Protein AF-A0A0A0BUQ1-F1 (afdb_monomer_lite)

Foldseek 3Di:
DPPPDDDPQQPPFAAPDDAPDKAFDPDWFWWWFFGHTPVRDTDTDIWTFGMDDVQWTWTWDDDPPDDTDIHIDGPVRIGTDDPDPDD

Secondary structure (DSSP, 8-state):
--------GGGSBPP----SS-EEEEEEEEEEEEEEBTTS-EEEEEEEEEEEETTEEEEEE--TTSPPEEEEEEGGGEEEPP-----

Structure (mmCIF, N/CA/C/O backbone):
data_AF-A0A0A0BUQ1-F1
#
_entry.id   AF-A0A0A0BUQ1-F1
#
loop_
_atom_site.group_PDB
_atom_site.id
_atom_site.type_symbol
_atom_site.label_atom_id
_atom_site.label_alt_id
_atom_site.label_comp_id
_atom_site.label_asym_id
_atom_site.label_entity_id
_atom_site.label_seq_id
_atom_site.pdbx_PDB_ins_code
_atom_site.Cartn_x
_atom_site.Cartn_y
_atom_site.Cartn_z
_atom_site.occupancy
_atom_site.B_iso_or_equiv
_atom_site.auth_seq_id
_atom_site.auth_comp_id
_atom_site.auth_asym_id
_atom_site.auth_atom_id
_atom_site.pdbx_PDB_model_num
ATOM 1 N N . MET A 1 1 ? 21.358 21.266 -19.301 1.00 44.12 1 MET A N 1
ATOM 2 C CA . MET A 1 1 ? 20.900 20.805 -17.976 1.00 44.12 1 MET A CA 1
ATOM 3 C C . MET A 1 1 ? 20.750 19.309 -18.082 1.00 44.12 1 MET A C 1
ATOM 5 O O . MET A 1 1 ? 19.839 18.854 -18.762 1.00 44.12 1 MET A O 1
ATOM 9 N N . ASP A 1 2 ? 21.714 18.578 -17.538 1.00 45.62 2 ASP A N 1
ATOM 10 C CA . ASP A 1 2 ? 21.673 17.123 -17.499 1.00 45.62 2 ASP A CA 1
ATOM 11 C C . ASP A 1 2 ? 20.541 16.729 -16.543 1.00 45.62 2 ASP A C 1
ATOM 13 O O . ASP A 1 2 ? 20.588 17.043 -15.350 1.00 45.62 2 ASP A O 1
ATOM 17 N N . ARG A 1 3 ? 19.447 16.179 -17.079 1.00 50.75 3 ARG A N 1
ATOM 18 C CA . ARG A 1 3 ? 18.421 15.562 -16.239 1.00 50.75 3 ARG A CA 1
ATOM 19 C C . ARG A 1 3 ? 19.072 14.269 -15.776 1.00 50.75 3 ARG A C 1
ATOM 21 O O . ARG A 1 3 ? 19.096 13.314 -16.545 1.00 50.75 3 ARG A O 1
ATOM 28 N N . GLY A 1 4 ? 19.658 14.288 -14.574 1.00 54.53 4 GLY A N 1
ATOM 29 C CA . GLY A 1 4 ? 20.208 13.094 -13.929 1.00 54.53 4 GLY A CA 1
ATOM 30 C C . GLY A 1 4 ? 19.247 11.906 -14.066 1.00 54.53 4 GLY A C 1
ATOM 31 O O . GLY A 1 4 ? 18.058 12.128 -14.316 1.00 54.53 4 GLY A O 1
ATOM 32 N N . PRO A 1 5 ? 19.746 10.663 -13.953 1.00 59.62 5 PRO A N 1
ATOM 33 C CA . PRO A 1 5 ? 19.021 9.466 -14.368 1.00 59.62 5 PRO A CA 1
ATOM 34 C C . PRO A 1 5 ? 17.568 9.529 -13.898 1.00 59.62 5 PRO A C 1
ATOM 36 O O . PRO A 1 5 ? 17.296 9.656 -12.703 1.00 59.62 5 PRO A O 1
ATOM 39 N N . HIS A 1 6 ? 16.639 9.531 -14.860 1.00 58.00 6 HIS A N 1
ATOM 40 C CA . HIS A 1 6 ? 15.217 9.507 -14.551 1.00 58.00 6 HIS A CA 1
ATOM 41 C C . HIS A 1 6 ? 14.961 8.304 -13.632 1.00 58.00 6 HIS A C 1
ATOM 43 O O . HIS A 1 6 ? 15.450 7.218 -13.952 1.00 58.00 6 HIS A O 1
ATOM 49 N N . PRO A 1 7 ? 14.251 8.478 -12.501 1.00 61.62 7 PRO A N 1
ATOM 50 C CA . PRO A 1 7 ? 14.007 7.369 -11.594 1.00 61.62 7 PRO A CA 1
ATOM 51 C C . PRO A 1 7 ? 13.338 6.232 -12.359 1.00 61.62 7 PRO A C 1
ATOM 53 O O . PRO A 1 7 ? 12.396 6.466 -13.122 1.00 61.62 7 PRO A O 1
ATOM 56 N N . ASP A 1 8 ? 13.823 5.010 -12.167 1.00 70.69 8 ASP A N 1
ATOM 57 C CA . ASP A 1 8 ? 13.167 3.848 -12.740 1.00 70.69 8 ASP A CA 1
ATOM 58 C C . ASP A 1 8 ? 11.916 3.529 -11.911 1.00 70.69 8 ASP A C 1
ATOM 60 O O . ASP A 1 8 ? 11.930 2.772 -10.939 1.00 70.69 8 ASP A O 1
ATOM 64 N N . PHE A 1 9 ? 10.803 4.152 -12.293 1.00 73.69 9 PHE A N 1
ATOM 65 C CA . PHE A 1 9 ? 9.509 3.959 -11.643 1.00 73.69 9 PHE A CA 1
ATOM 66 C C . PHE A 1 9 ? 8.897 2.579 -11.937 1.00 73.69 9 PHE A C 1
ATOM 68 O O . PHE A 1 9 ? 7.840 2.245 -11.401 1.00 73.69 9 PHE A O 1
ATOM 75 N N . THR A 1 10 ? 9.535 1.751 -12.773 1.00 81.44 10 THR A N 1
ATOM 76 C CA . THR A 1 10 ? 9.006 0.459 -13.238 1.00 81.44 10 THR A CA 1
ATOM 77 C C . THR A 1 10 ? 8.686 -0.490 -12.083 1.00 81.44 10 THR A C 1
ATOM 79 O O . THR A 1 10 ? 7.777 -1.307 -12.216 1.00 81.44 10 THR A O 1
ATOM 82 N N . ALA A 1 11 ? 9.368 -0.370 -10.939 1.00 81.44 11 ALA A N 1
ATOM 83 C CA . ALA A 1 11 ? 9.159 -1.212 -9.756 1.00 81.44 11 ALA A CA 1
ATOM 84 C C . ALA A 1 11 ? 8.112 -0.676 -8.753 1.00 81.44 11 ALA A C 1
ATOM 86 O O . ALA A 1 11 ? 7.762 -1.364 -7.790 1.00 81.44 11 ALA A O 1
ATOM 87 N N . TRP A 1 12 ? 7.618 0.549 -8.941 1.00 88.50 12 TRP A N 1
ATOM 88 C CA . TRP A 1 12 ? 6.774 1.231 -7.958 1.00 88.50 12 TRP A CA 1
ATOM 89 C C . TRP A 1 12 ? 5.325 0.781 -8.101 1.00 88.50 12 TRP A C 1
ATOM 91 O O . TRP A 1 12 ? 4.785 0.803 -9.210 1.00 88.50 12 TRP A O 1
ATOM 101 N N . LEU A 1 13 ? 4.673 0.414 -6.993 1.00 91.38 13 LEU A N 1
ATOM 102 C CA . LEU A 1 13 ? 3.239 0.117 -6.986 1.00 91.38 13 LEU A CA 1
ATOM 103 C C . LEU A 1 13 ? 2.423 1.312 -7.496 1.00 91.38 13 LEU A C 1
ATOM 105 O O . LEU A 1 13 ? 2.591 2.438 -7.031 1.00 91.38 13 LEU A O 1
ATOM 109 N N . VAL A 1 14 ? 1.476 1.063 -8.400 1.00 93.50 14 VAL A N 1
ATOM 110 C CA . VAL A 1 14 ? 0.544 2.098 -8.857 1.00 93.50 14 VAL A CA 1
ATOM 111 C C . VAL A 1 14 ? -0.371 2.515 -7.706 1.00 93.50 14 VAL A C 1
ATOM 113 O O . VAL A 1 14 ? -1.081 1.690 -7.120 1.00 93.50 14 VAL A O 1
ATOM 116 N N . THR A 1 15 ? -0.399 3.815 -7.411 1.00 93.94 15 THR A N 1
ATOM 117 C CA . THR A 1 15 ? -1.396 4.382 -6.498 1.00 93.94 15 THR A CA 1
ATOM 118 C C . THR A 1 15 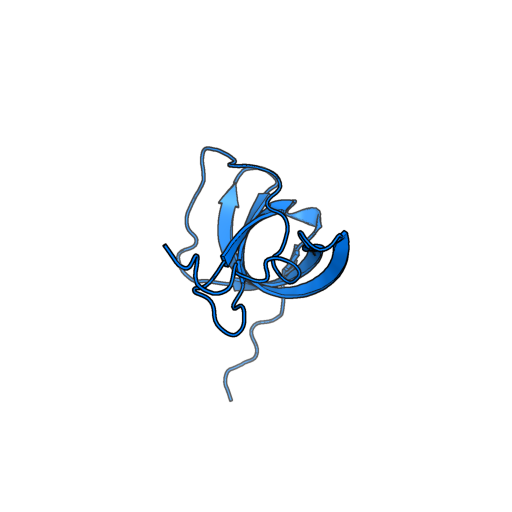? -2.752 4.483 -7.200 1.00 93.94 15 THR A C 1
ATOM 120 O O . THR A 1 15 ? -2.847 4.947 -8.334 1.00 93.94 15 THR A O 1
ATOM 123 N N . HIS A 1 16 ? -3.813 4.030 -6.535 1.00 90.38 16 HIS A N 1
ATOM 124 C CA . HIS A 1 16 ? -5.173 3.989 -7.085 1.00 90.38 16 HIS A CA 1
ATOM 125 C C . HIS A 1 16 ? -5.989 5.252 -6.757 1.00 90.38 16 HIS A C 1
ATOM 127 O O . HIS A 1 16 ? -7.144 5.356 -7.166 1.00 90.38 16 HIS A O 1
ATOM 133 N N . GLY A 1 17 ? -5.416 6.210 -6.019 1.00 86.88 17 GLY A N 1
ATOM 134 C CA . GLY A 1 17 ? -6.053 7.489 -5.701 1.00 86.88 17 GLY A CA 1
ATOM 135 C C . GLY A 1 17 ? -5.443 8.195 -4.486 1.00 86.88 17 GLY A C 1
ATOM 136 O O . GLY A 1 17 ? -4.379 7.813 -4.006 1.00 86.88 17 GLY A O 1
ATOM 137 N N . ASP A 1 18 ? -6.151 9.211 -3.983 1.00 88.69 18 ASP A N 1
ATOM 138 C CA . ASP A 1 18 ? -5.878 9.904 -2.711 1.00 88.69 18 ASP A CA 1
ATOM 139 C C . ASP A 1 18 ? -7.159 9.913 -1.847 1.00 88.69 18 ASP A C 1
ATOM 141 O O . ASP A 1 18 ? -7.912 10.892 -1.840 1.00 88.69 18 ASP A O 1
ATOM 145 N N . PRO A 1 19 ? -7.510 8.783 -1.205 1.00 91.25 19 PRO A N 1
ATOM 146 C CA . PRO A 1 19 ? -8.766 8.639 -0.486 1.00 91.25 19 PRO A CA 1
ATOM 147 C C . PRO A 1 19 ? -8.783 9.477 0.801 1.00 91.25 19 PRO A C 1
ATOM 149 O O . PRO A 1 19 ? -7.877 9.406 1.632 1.00 91.25 19 PRO A O 1
ATOM 152 N N . ARG A 1 20 ? -9.878 10.220 1.005 1.00 90.62 20 ARG A N 1
ATOM 153 C CA . ARG A 1 20 ? -10.119 11.052 2.195 1.00 90.62 20 ARG A CA 1
ATOM 154 C C . ARG A 1 20 ? -11.490 10.752 2.825 1.00 90.62 20 ARG A C 1
ATOM 156 O O . ARG A 1 20 ? -12.425 10.431 2.093 1.00 90.62 20 ARG A O 1
ATOM 163 N N . PRO A 1 21 ? -11.648 10.883 4.157 1.00 94.06 21 PRO A N 1
ATOM 164 C CA . PRO A 1 21 ? -10.588 11.109 5.138 1.00 94.06 21 PRO A CA 1
ATOM 165 C C . PRO A 1 21 ? -9.723 9.854 5.339 1.00 94.06 21 PRO A C 1
ATOM 167 O O . PRO A 1 21 ? -10.205 8.724 5.244 1.00 94.06 21 PRO A O 1
ATOM 170 N N . SER A 1 22 ? -8.446 10.065 5.649 1.00 96.38 22 SER A N 1
ATOM 171 C CA . SER A 1 22 ? -7.479 9.011 5.962 1.00 96.38 22 SER A CA 1
ATOM 172 C C . SER A 1 22 ? -7.060 9.067 7.428 1.00 96.38 22 SER A C 1
ATOM 174 O O . SER A 1 22 ? -6.976 10.143 8.018 1.00 96.38 22 SER A O 1
ATOM 176 N N . VAL A 1 23 ? -6.741 7.911 8.008 1.00 97.31 23 VAL A N 1
ATOM 177 C CA . VAL A 1 23 ? -6.261 7.786 9.390 1.00 97.31 23 VAL A CA 1
ATOM 178 C C . VAL A 1 23 ? -4.919 7.063 9.399 1.00 97.31 23 VAL A C 1
ATOM 180 O O . VAL A 1 23 ? -4.825 5.932 8.915 1.00 97.31 23 VAL A O 1
ATOM 183 N N . MET A 1 24 ? -3.898 7.699 9.978 1.00 98.00 24 MET A N 1
ATOM 184 C CA . MET A 1 24 ? -2.592 7.078 10.209 1.00 98.00 24 MET A CA 1
ATOM 185 C C . MET A 1 24 ? -2.715 5.934 11.213 1.00 98.00 24 MET A C 1
ATOM 187 O O . MET A 1 24 ? -3.422 6.037 12.219 1.00 98.00 24 MET A O 1
ATOM 191 N N . LEU A 1 25 ? -2.024 4.829 10.950 1.00 96.25 25 LEU A N 1
ATOM 192 C CA . LEU A 1 25 ? -1.934 3.745 11.915 1.00 96.25 25 LEU A CA 1
ATOM 193 C C . LEU A 1 25 ? -0.942 4.124 13.026 1.00 96.25 25 LEU A C 1
ATOM 195 O O . LEU A 1 25 ? 0.106 4.692 12.729 1.00 96.25 25 LEU A O 1
ATOM 199 N N . PRO A 1 26 ? -1.205 3.754 14.295 1.00 94.75 26 PRO A N 1
ATOM 200 C CA . PRO A 1 26 ? -0.274 4.027 15.394 1.00 94.75 26 PRO A CA 1
ATOM 201 C C . PRO A 1 26 ? 1.109 3.396 15.198 1.00 94.75 26 PRO A C 1
ATOM 203 O O . PRO A 1 26 ? 2.093 3.858 15.768 1.00 94.75 26 PRO A O 1
ATOM 206 N N . ARG A 1 27 ? 1.169 2.295 14.438 1.00 94.12 27 ARG A N 1
ATOM 207 C CA . ARG A 1 27 ? 2.391 1.601 14.027 1.00 94.12 27 ARG A CA 1
ATOM 208 C C . ARG A 1 27 ? 2.177 0.981 12.643 1.00 94.12 27 ARG A C 1
ATOM 210 O O . ARG A 1 27 ? 1.060 0.501 12.402 1.00 94.12 27 ARG A O 1
ATOM 217 N N . PRO A 1 28 ? 3.219 0.918 11.797 1.00 96.44 28 PRO A N 1
ATOM 218 C CA . PRO A 1 28 ? 3.173 0.168 10.549 1.00 96.44 28 PRO A CA 1
ATOM 219 C C . PRO A 1 28 ? 2.770 -1.298 10.758 1.00 96.44 28 PRO A C 1
ATOM 221 O O . PRO A 1 28 ? 3.030 -1.892 11.815 1.00 96.44 28 PRO A O 1
ATOM 224 N N . ARG A 1 29 ? 2.095 -1.878 9.764 1.00 95.50 29 ARG A N 1
ATOM 225 C CA . ARG A 1 29 ? 1.683 -3.287 9.758 1.00 95.50 29 ARG A CA 1
ATOM 226 C C . ARG A 1 29 ? 2.108 -3.947 8.455 1.00 95.50 29 ARG A C 1
ATOM 228 O O . ARG A 1 29 ? 1.663 -3.510 7.402 1.00 95.50 29 ARG A O 1
ATOM 235 N N . ARG A 1 30 ? 2.884 -5.026 8.534 1.00 96.38 30 ARG A N 1
ATOM 236 C CA . ARG A 1 30 ? 3.313 -5.773 7.348 1.00 96.38 30 ARG A CA 1
ATOM 237 C C . ARG A 1 30 ? 2.133 -6.412 6.618 1.00 96.38 30 ARG A C 1
ATOM 239 O O . ARG A 1 30 ? 1.220 -6.952 7.252 1.00 96.38 30 ARG A O 1
ATOM 246 N N . ALA A 1 31 ? 2.181 -6.380 5.296 1.00 96.94 31 ALA A N 1
ATOM 247 C CA . ALA A 1 31 ? 1.222 -7.033 4.419 1.00 96.94 31 ALA A CA 1
ATOM 248 C C . ALA A 1 31 ? 1.894 -7.476 3.115 1.00 96.94 31 ALA A C 1
ATOM 250 O O . ALA A 1 31 ? 2.852 -6.851 2.664 1.00 96.94 31 ALA A O 1
ATOM 251 N N . LEU A 1 32 ? 1.346 -8.515 2.487 1.00 96.50 32 LEU A N 1
ATOM 252 C CA . LEU A 1 32 ? 1.592 -8.810 1.078 1.00 96.50 32 LEU A CA 1
ATOM 253 C C . LEU A 1 32 ? 0.573 -8.049 0.239 1.00 96.50 32 LEU A C 1
ATOM 255 O O . LEU A 1 32 ? -0.632 -8.184 0.450 1.00 96.50 32 LEU A O 1
ATOM 259 N N . VAL A 1 33 ? 1.045 -7.266 -0.724 1.00 96.44 33 VAL A N 1
ATOM 260 C CA . VAL A 1 33 ? 0.187 -6.531 -1.655 1.00 96.44 33 VAL A CA 1
ATOM 261 C C . VAL A 1 33 ? 0.325 -7.099 -3.048 1.00 96.44 33 VAL A C 1
ATOM 263 O O . VAL A 1 33 ? 1.424 -7.152 -3.597 1.00 96.44 33 VAL A O 1
ATOM 266 N N . ARG A 1 34 ? -0.813 -7.472 -3.637 1.00 95.31 34 ARG A N 1
ATOM 267 C CA . ARG A 1 34 ? -0.917 -7.795 -5.062 1.00 95.31 34 ARG A CA 1
ATOM 268 C C . ARG A 1 34 ? -1.292 -6.534 -5.832 1.00 95.31 34 ARG A C 1
ATOM 270 O O . ARG A 1 34 ? -2.327 -5.925 -5.570 1.00 95.31 34 ARG A O 1
ATOM 277 N N . GLY A 1 35 ? -0.474 -6.126 -6.792 1.00 92.81 35 GLY A N 1
ATOM 278 C CA . GLY A 1 35 ? -0.705 -4.879 -7.515 1.00 92.81 35 GLY A CA 1
ATOM 279 C C . GLY A 1 35 ? -0.010 -4.832 -8.862 1.00 92.81 35 GLY A C 1
ATOM 280 O O . GLY A 1 35 ? 0.731 -5.739 -9.228 1.00 92.81 35 GLY A O 1
ATOM 281 N N . ARG A 1 36 ? -0.269 -3.760 -9.611 1.00 93.50 36 ARG A N 1
ATOM 282 C CA . ARG A 1 36 ? 0.513 -3.431 -10.802 1.00 93.50 36 ARG A CA 1
ATOM 283 C C . ARG A 1 36 ? 1.562 -2.394 -10.455 1.00 93.50 36 ARG A C 1
ATOM 285 O O . ARG A 1 36 ? 1.318 -1.548 -9.593 1.00 93.50 36 ARG A O 1
ATOM 292 N N . THR A 1 37 ? 2.687 -2.439 -11.148 1.00 92.38 37 THR A N 1
ATOM 293 C CA . THR A 1 37 ? 3.684 -1.376 -11.098 1.00 92.38 37 THR A CA 1
ATOM 294 C C . THR A 1 37 ? 3.487 -0.373 -12.232 1.00 92.38 37 THR A C 1
ATOM 296 O O . THR A 1 37 ? 2.788 -0.665 -13.208 1.00 92.38 37 THR A O 1
ATOM 299 N N . TYR A 1 38 ? 4.108 0.806 -12.144 1.00 88.12 38 TYR A N 1
ATOM 300 C CA . TYR A 1 38 ? 4.116 1.758 -13.267 1.00 88.12 38 TYR A CA 1
ATOM 301 C C . TYR A 1 38 ? 4.806 1.194 -14.521 1.00 88.12 38 TYR A C 1
ATOM 303 O O . TYR A 1 38 ? 4.521 1.642 -15.627 1.00 88.12 38 TYR A O 1
ATOM 311 N N . GLY A 1 39 ? 5.631 0.154 -14.365 1.00 86.12 39 GLY A N 1
ATOM 312 C CA . GLY A 1 39 ? 6.192 -0.643 -15.457 1.00 86.12 39 GLY A CA 1
ATOM 313 C C . GLY A 1 39 ? 5.207 -1.585 -16.154 1.00 86.12 39 GLY A C 1
ATOM 314 O O . GLY A 1 39 ? 5.582 -2.283 -17.091 1.00 86.12 39 GLY A O 1
ATOM 315 N N . GLY A 1 40 ? 3.960 -1.661 -15.681 1.00 87.44 40 GLY A N 1
ATOM 316 C CA . GLY A 1 40 ? 2.917 -2.530 -16.230 1.00 87.44 40 GLY A CA 1
ATOM 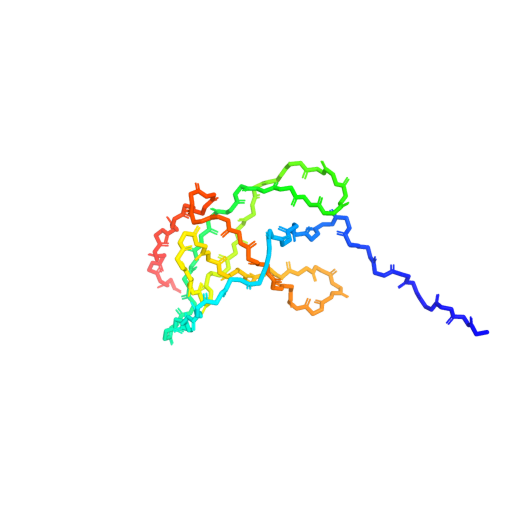317 C C . GLY A 1 40 ? 2.954 -3.979 -15.732 1.00 87.44 40 GLY A C 1
ATOM 318 O O . GLY A 1 40 ? 2.029 -4.738 -16.028 1.00 87.44 40 GLY A O 1
ATOM 319 N N . ALA A 1 41 ? 3.962 -4.366 -14.946 1.00 88.50 41 ALA A N 1
ATOM 320 C CA . ALA A 1 41 ? 4.065 -5.706 -14.379 1.00 88.50 41 ALA A CA 1
ATOM 321 C C . ALA A 1 41 ? 3.051 -5.911 -13.243 1.00 88.50 41 ALA A C 1
ATOM 323 O O . ALA A 1 41 ? 2.819 -5.011 -12.436 1.00 88.50 41 ALA A O 1
ATOM 324 N N . ALA A 1 42 ? 2.469 -7.109 -13.153 1.00 92.00 42 ALA A N 1
ATOM 325 C CA . ALA A 1 42 ? 1.737 -7.545 -11.966 1.00 92.00 42 ALA A CA 1
ATOM 326 C C . ALA A 1 42 ? 2.722 -8.177 -10.972 1.00 92.00 42 ALA A C 1
ATOM 328 O O . ALA A 1 42 ? 3.481 -9.070 -11.345 1.00 92.00 42 ALA A O 1
ATOM 329 N N . VAL A 1 43 ? 2.708 -7.720 -9.722 1.00 91.75 43 VAL A N 1
ATOM 330 C CA . VAL A 1 43 ? 3.664 -8.122 -8.683 1.00 91.75 43 VAL A CA 1
ATOM 331 C C . VAL A 1 43 ? 2.961 -8.455 -7.371 1.00 91.75 43 VAL A C 1
ATOM 333 O O . VAL A 1 43 ? 1.844 -8.001 -7.107 1.00 91.75 43 VAL A O 1
ATOM 336 N N . VAL A 1 44 ? 3.652 -9.230 -6.537 1.00 93.62 44 VAL A N 1
ATOM 337 C CA . VAL A 1 44 ? 3.337 -9.404 -5.118 1.00 93.62 44 VAL A CA 1
ATOM 338 C C . VAL A 1 44 ? 4.532 -8.893 -4.327 1.00 93.62 44 VAL A C 1
ATOM 340 O O . VAL A 1 44 ? 5.644 -9.365 -4.545 1.00 93.62 44 VAL A O 1
ATOM 343 N N . VAL A 1 45 ? 4.315 -7.920 -3.447 1.00 92.12 45 VAL A N 1
ATOM 344 C CA . VAL A 1 45 ? 5.386 -7.279 -2.671 1.00 92.12 45 VAL A CA 1
ATOM 345 C C . VAL A 1 45 ? 5.037 -7.248 -1.190 1.00 92.12 45 VAL A C 1
ATOM 347 O O . VAL A 1 45 ? 3.886 -7.007 -0.825 1.00 92.12 45 VAL A O 1
ATOM 350 N N . GLU A 1 46 ? 6.029 -7.493 -0.338 1.00 94.44 46 GLU A N 1
ATOM 351 C CA . GLU A 1 46 ? 5.915 -7.236 1.097 1.00 94.44 46 GLU A CA 1
ATOM 352 C C . GLU A 1 46 ? 6.105 -5.739 1.352 1.00 94.44 46 GLU A C 1
ATOM 354 O O . GLU A 1 46 ? 7.069 -5.135 0.884 1.00 94.44 46 GLU A O 1
ATOM 359 N N . VAL A 1 47 ? 5.154 -5.135 2.058 1.00 95.50 47 VAL A N 1
ATOM 360 C CA . VAL A 1 47 ? 5.121 -3.696 2.335 1.00 95.50 47 VAL A CA 1
ATOM 361 C C . VAL A 1 47 ? 4.591 -3.423 3.735 1.00 95.50 47 VAL A C 1
ATOM 363 O O . VAL A 1 47 ? 3.930 -4.258 4.358 1.00 95.50 47 VAL A O 1
ATOM 366 N N . ASP A 1 48 ? 4.823 -2.203 4.203 1.00 97.31 48 ASP A N 1
ATOM 367 C CA . ASP A 1 48 ? 4.254 -1.699 5.443 1.00 97.31 48 ASP A CA 1
ATOM 368 C C . ASP A 1 48 ? 2.971 -0.912 5.174 1.00 97.31 48 ASP A C 1
ATOM 370 O O . ASP A 1 48 ? 2.992 0.127 4.526 1.00 97.31 48 ASP A O 1
ATOM 374 N N . VAL A 1 49 ? 1.841 -1.329 5.737 1.00 97.44 49 VAL A N 1
ATOM 375 C CA . VAL A 1 49 ? 0.632 -0.501 5.799 1.00 97.44 49 VAL A CA 1
ATOM 376 C C . VAL A 1 49 ? 0.811 0.569 6.875 1.00 97.44 49 VAL A C 1
ATOM 378 O O . VAL A 1 49 ? 0.986 0.241 8.051 1.00 97.44 49 VAL A O 1
ATOM 381 N N . VAL A 1 50 ? 0.717 1.844 6.494 1.00 97.88 50 VAL A N 1
ATOM 382 C CA . VAL A 1 50 ? 0.962 3.003 7.376 1.00 97.88 50 VAL A CA 1
ATOM 383 C C . VAL A 1 50 ? -0.283 3.851 7.636 1.00 97.88 50 VAL A C 1
ATOM 385 O O . VAL A 1 50 ? -0.363 4.525 8.662 1.00 97.88 50 VAL A O 1
ATOM 388 N N . ALA 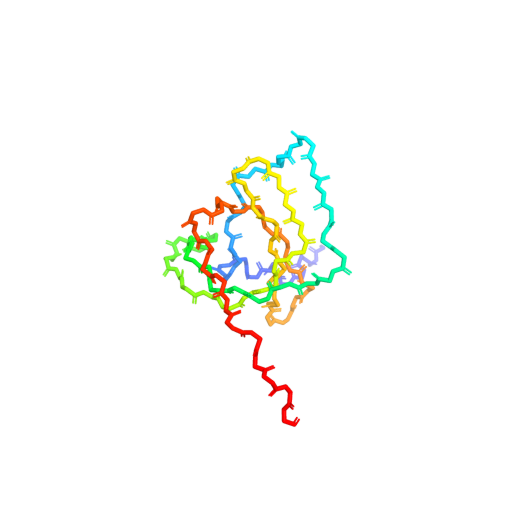A 1 51 ? -1.288 3.791 6.762 1.00 97.81 51 ALA A N 1
ATOM 389 C CA . ALA A 1 51 ? -2.560 4.488 6.942 1.00 97.81 51 ALA A CA 1
ATOM 390 C C . ALA A 1 51 ? -3.723 3.693 6.342 1.00 97.81 51 ALA A C 1
ATOM 392 O O . ALA A 1 51 ? -3.530 2.760 5.561 1.00 97.81 51 ALA A O 1
ATOM 393 N N . ARG A 1 52 ? -4.951 4.074 6.696 1.00 97.62 52 ARG A N 1
ATOM 394 C CA . ARG A 1 52 ? -6.177 3.494 6.138 1.00 97.62 52 ARG A CA 1
ATOM 395 C C . ARG A 1 52 ? -7.188 4.567 5.762 1.00 97.62 52 ARG A C 1
ATOM 397 O O . ARG A 1 52 ? -7.269 5.608 6.412 1.00 97.62 52 ARG A O 1
ATOM 404 N N . ALA A 1 53 ? -8.001 4.256 4.767 1.00 97.50 53 ALA A N 1
ATOM 405 C CA . ALA A 1 53 ? -9.190 5.003 4.385 1.00 97.50 53 ALA A CA 1
ATOM 406 C C . ALA A 1 53 ? -10.306 4.006 4.020 1.00 97.50 53 ALA A C 1
ATOM 408 O O . ALA A 1 53 ? -10.093 2.791 4.020 1.00 97.50 53 ALA A O 1
ATOM 409 N N . ARG A 1 54 ? -11.526 4.4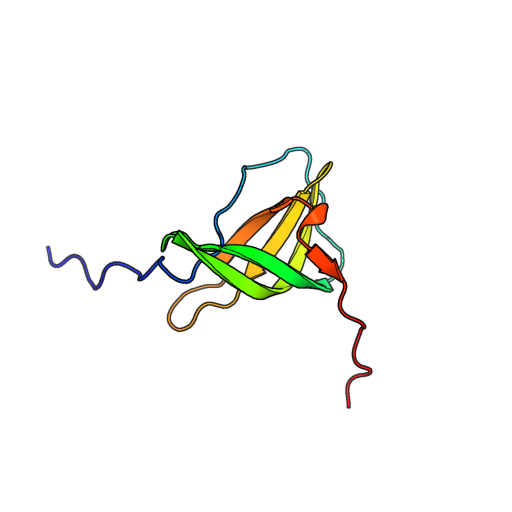80 3.742 1.00 95.88 54 ARG A N 1
ATOM 410 C CA . ARG A 1 54 ? -12.651 3.587 3.410 1.00 95.88 54 ARG A CA 1
ATOM 411 C C . ARG A 1 54 ? -12.333 2.764 2.155 1.00 95.88 54 ARG A C 1
ATOM 413 O O . ARG A 1 54 ? -12.334 3.306 1.061 1.00 95.88 54 ARG A O 1
ATOM 420 N N . GLY A 1 55 ? -12.110 1.460 2.323 1.00 95.88 55 GLY A N 1
ATOM 421 C CA . GLY A 1 55 ? -11.810 0.533 1.224 1.00 95.88 55 GLY A CA 1
ATOM 422 C C . GLY A 1 55 ? -10.362 0.567 0.721 1.00 95.88 55 GLY A C 1
ATOM 423 O O . GLY A 1 55 ? -10.040 -0.184 -0.194 1.00 95.88 55 GLY A O 1
ATOM 424 N N . PHE A 1 56 ? -9.486 1.375 1.326 1.00 97.75 56 PHE A N 1
ATOM 425 C CA . PHE A 1 56 ? -8.096 1.543 0.899 1.00 97.75 56 PHE A CA 1
ATOM 426 C C . PHE A 1 56 ? -7.123 1.474 2.074 1.00 97.75 56 PHE A C 1
ATOM 428 O O . PHE A 1 56 ? -7.447 1.828 3.212 1.00 97.75 56 PHE A O 1
ATOM 435 N N . VAL A 1 57 ? -5.893 1.086 1.769 1.00 97.44 57 VAL A N 1
ATOM 436 C CA . VAL A 1 57 ? -4.749 1.171 2.675 1.00 97.44 57 VAL A CA 1
ATOM 437 C C . VAL A 1 57 ? -3.610 1.916 1.993 1.00 97.44 57 VAL A C 1
ATOM 439 O O . VAL A 1 57 ? -3.414 1.775 0.787 1.00 97.44 57 VAL A O 1
ATOM 442 N N . CYS A 1 58 ? -2.889 2.733 2.758 1.00 97.69 58 CYS A N 1
ATOM 443 C CA . CYS A 1 58 ? -1.659 3.364 2.298 1.00 97.69 58 CYS A CA 1
ATOM 444 C C . CYS A 1 58 ? -0.504 2.458 2.681 1.00 97.69 58 CYS A C 1
ATOM 446 O O . CYS A 1 58 ? -0.356 2.120 3.861 1.00 97.69 58 CYS A O 1
ATOM 448 N N . VAL A 1 59 ? 0.289 2.079 1.691 1.00 97.25 59 VAL A N 1
ATOM 449 C CA . VAL A 1 59 ? 1.452 1.223 1.866 1.00 97.25 59 VAL A CA 1
ATOM 450 C C . VAL A 1 59 ? 2.719 2.010 1.619 1.00 97.25 59 VAL A C 1
ATOM 452 O O . VAL A 1 59 ? 2.764 2.836 0.714 1.00 97.25 59 VAL A O 1
ATOM 455 N N . ARG A 1 60 ? 3.731 1.737 2.432 1.00 96.94 60 ARG A N 1
ATOM 456 C CA . ARG A 1 60 ? 5.101 2.191 2.273 1.00 96.94 60 ARG A CA 1
ATOM 457 C C . ARG A 1 60 ? 5.909 1.043 1.676 1.00 96.94 60 ARG A C 1
ATOM 459 O O . ARG A 1 60 ? 6.011 -0.024 2.284 1.00 96.94 60 ARG A O 1
ATOM 466 N N . GLN A 1 61 ? 6.443 1.272 0.486 1.00 93.94 61 GLN A N 1
ATOM 467 C CA . GLN A 1 61 ? 7.295 0.357 -0.257 1.00 93.94 61 GLN A CA 1
ATOM 468 C C . GLN A 1 61 ? 8.724 0.904 -0.257 1.00 93.94 61 GLN A C 1
ATOM 470 O O . GLN A 1 61 ? 8.959 2.020 -0.715 1.00 93.94 61 GLN A O 1
ATOM 475 N N . GLU A 1 62 ? 9.677 0.104 0.208 1.00 90.38 62 GLU A N 1
ATOM 476 C CA . GLU A 1 62 ? 11.097 0.399 0.015 1.00 90.38 62 GLU A CA 1
ATOM 477 C C . GLU A 1 62 ? 11.480 0.062 -1.433 1.00 90.38 62 GLU A C 1
ATOM 479 O O . GLU A 1 62 ? 11.193 -1.037 -1.918 1.00 90.38 62 GLU A O 1
ATOM 484 N N . VAL A 1 63 ? 12.106 1.005 -2.140 1.00 83.12 63 VAL A N 1
ATOM 485 C CA . VAL A 1 63 ? 12.557 0.810 -3.523 1.00 83.12 63 VAL A CA 1
ATOM 486 C C . VAL A 1 63 ? 14.050 1.104 -3.596 1.00 83.12 63 VAL A C 1
ATOM 488 O O . VAL A 1 63 ? 14.502 2.174 -3.202 1.00 83.12 63 VAL A O 1
ATOM 491 N N . ALA A 1 64 ? 14.831 0.145 -4.096 1.00 81.81 64 ALA A N 1
ATOM 492 C CA . ALA A 1 64 ? 16.283 0.273 -4.159 1.00 81.81 64 ALA A CA 1
ATOM 493 C C . ALA A 1 64 ? 16.702 1.533 -4.937 1.00 81.81 64 ALA A C 1
ATOM 495 O O . ALA A 1 64 ? 16.263 1.744 -6.064 1.00 81.81 64 ALA A O 1
ATOM 496 N N . GLY A 1 65 ? 17.562 2.354 -4.328 1.00 82.88 65 GLY A N 1
ATOM 497 C CA . GLY A 1 65 ? 18.051 3.598 -4.931 1.00 82.88 65 GLY A CA 1
ATOM 498 C C . GLY A 1 65 ? 17.091 4.791 -4.837 1.00 82.88 65 GLY A C 1
ATOM 499 O O . GLY A 1 65 ? 17.397 5.839 -5.403 1.00 82.88 65 GLY A O 1
ATOM 500 N N . HIS A 1 66 ? 15.966 4.662 -4.125 1.00 82.12 66 HIS A N 1
ATOM 501 C CA . HIS A 1 66 ? 14.956 5.711 -3.981 1.00 82.12 66 HIS A CA 1
ATOM 502 C C . HIS A 1 66 ? 14.457 5.837 -2.536 1.00 82.12 66 HIS A C 1
ATOM 504 O O . HIS A 1 66 ? 14.548 4.897 -1.749 1.00 82.12 66 HIS A O 1
ATOM 510 N N . ASP A 1 67 ? 13.898 7.004 -2.203 1.00 87.81 67 ASP A N 1
ATOM 511 C CA . ASP A 1 67 ? 13.121 7.167 -0.975 1.00 87.81 67 ASP 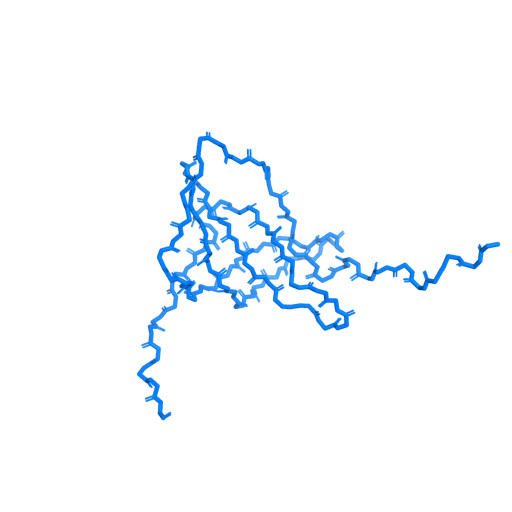A CA 1
ATOM 512 C C . ASP A 1 67 ? 11.891 6.250 -0.990 1.00 87.81 67 ASP A C 1
ATOM 514 O O . ASP A 1 67 ? 11.374 5.881 -2.051 1.00 87.81 67 ASP A O 1
ATOM 518 N N . ALA A 1 68 ? 11.396 5.914 0.203 1.00 91.31 68 ALA A N 1
ATOM 519 C CA . ALA A 1 68 ? 10.234 5.054 0.349 1.00 91.31 68 ALA A CA 1
ATOM 520 C C . ALA A 1 68 ? 9.016 5.614 -0.406 1.00 91.31 68 ALA A C 1
ATOM 522 O O . ALA A 1 68 ? 8.588 6.759 -0.216 1.00 91.31 68 ALA A O 1
ATOM 523 N N . TRP A 1 69 ? 8.428 4.766 -1.242 1.00 93.00 69 TRP A N 1
ATOM 524 C CA . TRP A 1 69 ? 7.261 5.091 -2.042 1.00 93.00 69 TRP A CA 1
ATOM 525 C C . TRP A 1 69 ? 5.977 4.834 -1.255 1.00 93.00 69 TRP A C 1
ATOM 527 O O . TRP A 1 69 ? 5.830 3.791 -0.617 1.00 93.00 69 TRP A O 1
ATOM 537 N N . HIS A 1 70 ? 5.023 5.766 -1.326 1.00 95.50 70 HIS A N 1
ATOM 538 C CA . HIS A 1 70 ? 3.709 5.611 -0.710 1.00 95.50 70 HIS A CA 1
ATOM 539 C C . HIS A 1 70 ? 2.623 5.449 -1.769 1.00 95.50 70 HIS A C 1
ATOM 541 O O . HIS A 1 70 ? 2.444 6.317 -2.621 1.00 95.50 70 HIS A O 1
ATOM 547 N N . ALA A 1 71 ? 1.852 4.367 -1.674 1.00 96.06 71 ALA A N 1
ATOM 548 C CA . ALA A 1 71 ? 0.747 4.093 -2.584 1.00 96.06 71 ALA A CA 1
ATOM 549 C C . ALA A 1 71 ? -0.541 3.790 -1.822 1.00 96.06 71 ALA A C 1
ATOM 551 O O . ALA A 1 71 ? -0.550 3.007 -0.872 1.00 96.06 71 ALA A O 1
ATOM 552 N N . TRP A 1 72 ? -1.655 4.351 -2.286 1.00 97.44 72 TRP A N 1
ATOM 553 C CA . TRP A 1 72 ? -2.978 3.912 -1.865 1.00 97.44 72 TRP A CA 1
ATOM 554 C C . TRP A 1 72 ? -3.426 2.753 -2.744 1.00 97.44 72 TRP A C 1
ATOM 556 O O . TRP A 1 72 ? -3.557 2.892 -3.960 1.00 97.44 72 TRP A O 1
ATOM 566 N N . VAL A 1 73 ? -3.685 1.607 -2.125 1.00 96.25 73 VAL A N 1
ATOM 567 C CA . VAL A 1 73 ? -4.172 0.404 -2.807 1.00 96.25 73 VAL A CA 1
ATOM 568 C C . VAL A 1 73 ? -5.506 -0.034 -2.206 1.00 96.25 73 VAL A C 1
ATOM 570 O O . VAL A 1 73 ? -5.761 0.239 -1.025 1.00 96.25 73 VAL A O 1
ATOM 573 N N . PRO A 1 74 ? -6.383 -0.697 -2.980 1.00 96.56 74 PRO A N 1
ATOM 574 C CA . PRO A 1 74 ? -7.587 -1.299 -2.426 1.00 96.56 74 PRO A CA 1
ATOM 575 C C . PRO A 1 74 ? -7.233 -2.231 -1.267 1.00 96.56 74 PRO A C 1
ATOM 577 O O . PRO A 1 74 ? -6.316 -3.042 -1.369 1.00 96.56 74 PRO A O 1
ATOM 580 N N . ALA A 1 75 ? -7.966 -2.146 -0.159 1.00 96.38 75 ALA A N 1
ATOM 581 C CA . ALA A 1 75 ? -7.710 -2.990 1.009 1.00 96.38 75 ALA A CA 1
ATOM 582 C C . ALA A 1 75 ? -7.853 -4.489 0.682 1.00 96.38 75 ALA A C 1
ATOM 584 O O . ALA A 1 75 ? -7.169 -5.312 1.276 1.00 96.38 75 ALA A O 1
ATOM 585 N N . SER A 1 76 ? -8.687 -4.836 -0.304 1.00 96.81 76 SER A N 1
ATOM 586 C CA . SER A 1 76 ? -8.843 -6.198 -0.830 1.00 96.81 76 SER A CA 1
ATOM 587 C C . SER A 1 76 ? -7.597 -6.748 -1.531 1.00 96.81 76 SER A C 1
ATOM 589 O O . SER A 1 76 ? -7.531 -7.946 -1.786 1.00 96.81 76 SER A O 1
ATOM 591 N N . HIS A 1 77 ? -6.622 -5.899 -1.865 1.00 96.38 77 HIS A N 1
ATOM 592 C CA . HIS A 1 77 ? -5.359 -6.305 -2.483 1.00 96.38 77 HIS A CA 1
ATOM 593 C C . HIS A 1 77 ? -4.260 -6.591 -1.452 1.00 96.38 77 HIS A C 1
ATOM 595 O O . HIS A 1 77 ? -3.187 -7.061 -1.834 1.00 96.38 77 HIS A O 1
ATOM 601 N N . ALA A 1 78 ? -4.504 -6.274 -0.177 1.00 96.56 78 ALA A N 1
ATOM 602 C CA . ALA A 1 78 ? -3.537 -6.388 0.903 1.00 96.56 78 ALA A CA 1
ATOM 603 C C . ALA A 1 78 ? -3.908 -7.540 1.845 1.00 96.56 78 ALA A C 1
ATOM 605 O O . ALA A 1 78 ? -4.942 -7.514 2.513 1.00 96.56 78 ALA A O 1
ATOM 606 N N . GLU A 1 79 ? -3.029 -8.530 1.935 1.00 96.75 79 GLU A N 1
ATOM 607 C CA . GLU A 1 79 ? -3.141 -9.656 2.860 1.00 96.75 79 GLU A CA 1
ATOM 608 C C . GLU A 1 79 ? -2.233 -9.390 4.075 1.00 96.75 79 GLU A C 1
ATOM 610 O O . GLU A 1 79 ? -1.017 -9.264 3.907 1.00 96.75 79 GLU A O 1
ATOM 615 N N . PRO A 1 80 ? -2.775 -9.260 5.304 1.00 95.19 80 PRO A N 1
ATOM 616 C CA . PRO A 1 80 ? -1.958 -9.027 6.491 1.00 95.19 80 PRO A CA 1
ATOM 617 C C . PRO A 1 80 ? -0.972 -10.171 6.721 1.00 95.19 80 PRO A C 1
ATOM 619 O O . PRO A 1 80 ? -1.367 -11.337 6.751 1.00 95.19 80 PRO A O 1
ATOM 622 N N . LEU A 1 81 ? 0.293 -9.835 6.959 1.00 92.19 81 LEU A N 1
ATOM 623 C CA . LEU A 1 81 ? 1.278 -10.822 7.378 1.00 92.19 81 LEU A CA 1
ATOM 624 C C . LEU A 1 81 ? 1.243 -10.986 8.901 1.00 92.19 81 LEU A C 1
ATOM 626 O O . LEU A 1 81 ? 1.090 -9.992 9.627 1.00 92.19 81 LEU A O 1
ATOM 630 N N . PRO A 1 82 ? 1.414 -12.217 9.420 1.00 82.50 82 PRO A N 1
ATOM 631 C CA . PRO A 1 82 ? 1.632 -12.422 10.840 1.00 82.50 82 PRO A CA 1
ATOM 632 C C . PRO A 1 82 ? 2.798 -11.555 11.323 1.00 82.50 82 PRO A C 1
ATOM 634 O O . PRO A 1 82 ? 3.817 -11.388 10.640 1.00 82.50 82 PRO A O 1
ATOM 637 N N . ARG A 1 83 ? 2.664 -11.007 12.533 1.00 66.62 83 ARG A N 1
ATOM 638 C CA . ARG A 1 83 ? 3.835 -10.497 13.243 1.00 66.62 83 ARG A CA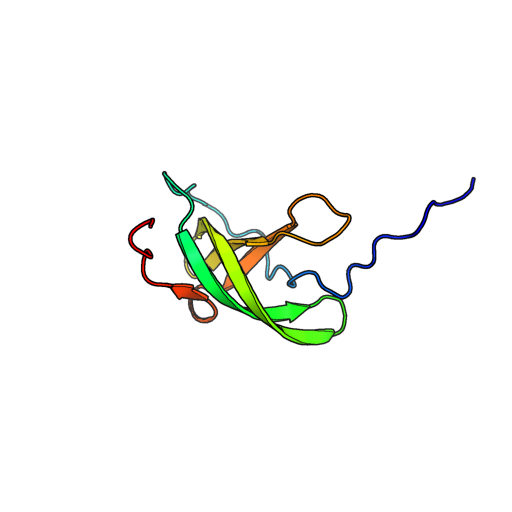 1
ATOM 639 C C . ARG A 1 83 ? 4.744 -11.694 13.467 1.00 66.62 83 ARG A C 1
ATOM 641 O O . ARG A 1 83 ? 4.397 -12.568 14.256 1.00 66.62 83 ARG A O 1
ATOM 648 N N . GLU A 1 84 ? 5.875 -11.749 12.776 1.00 59.41 84 GLU A N 1
ATOM 649 C CA . GLU A 1 84 ? 6.942 -12.620 13.238 1.00 59.41 84 GLU A CA 1
ATOM 650 C C . GLU A 1 84 ? 7.286 -12.142 14.647 1.00 59.41 84 GLU A C 1
ATOM 652 O O . GLU A 1 84 ? 7.492 -10.947 14.884 1.00 59.41 84 GLU A O 1
ATOM 657 N N . LEU A 1 85 ? 7.236 -13.069 15.603 1.00 48.66 85 LEU A N 1
ATOM 658 C CA . LEU A 1 85 ? 7.874 -12.876 16.895 1.00 48.66 85 LEU A CA 1
ATOM 659 C C . LEU A 1 85 ? 9.330 -12.561 16.568 1.00 48.66 85 LEU A C 1
ATOM 661 O O . LEU A 1 85 ? 10.019 -13.413 16.009 1.00 48.66 85 LEU A O 1
ATOM 665 N N . ALA A 1 86 ? 9.738 -11.315 16.812 1.00 44.75 86 ALA A N 1
ATOM 666 C CA . ALA A 1 86 ? 11.115 -10.884 16.644 1.00 44.75 86 ALA A CA 1
ATOM 667 C C . ALA A 1 86 ? 12.024 -11.927 17.311 1.00 44.75 86 ALA A C 1
ATOM 669 O O . ALA A 1 86 ? 11.858 -12.208 18.500 1.00 44.75 86 ALA A O 1
ATOM 670 N N . ARG A 1 87 ? 12.882 -12.560 16.508 1.00 38.41 87 ARG A N 1
ATOM 671 C CA . ARG A 1 87 ? 14.001 -13.358 17.008 1.00 38.41 87 ARG A CA 1
ATOM 672 C C . ARG A 1 87 ? 15.090 -12.429 17.516 1.00 38.41 87 ARG A C 1
ATOM 674 O O . ARG A 1 87 ? 15.242 -11.344 16.911 1.00 38.41 87 ARG A O 1
#

Radius of gyration: 13.99 Å; chains: 1; bounding box: 34×34×35 Å

pLDDT: mean 87.04, std 15.05, range [38.41, 98.0]

Organism: NCBI:txid947969

Sequence (87 aa):
MDRGPHPDFTAWLVTHGDPRPSVMLPRPRRALVRGRTYGGAAVVVEVDVVARARGFVCVRQEVAGHDAWHAWVPASHAEPLPRELAR